Protein AF-A0A9P6UCZ4-F1 (afdb_monomer)

InterPro domains:
  IPR036539 Cytochrome c oxidase, subunit VIIa superfamily [SSF81419] (7-53)
  IPR039297 Cytochrome c oxidase subunit VII [PF02238] (8-60)

Structure (mmCI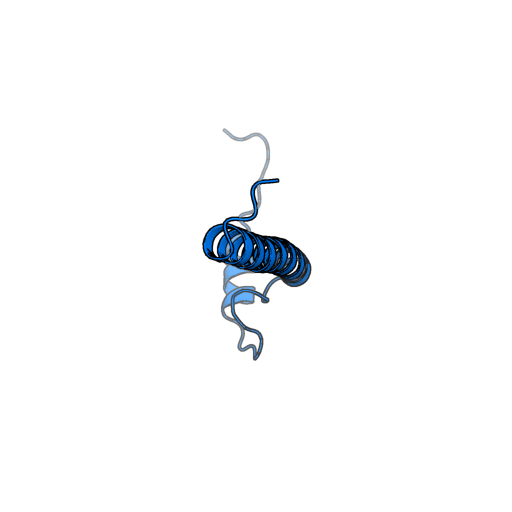F, N/CA/C/O backbone):
data_AF-A0A9P6UCZ4-F1
#
_entry.id   AF-A0A9P6UCZ4-F1
#
loop_
_atom_site.group_PDB
_atom_site.id
_atom_site.type_symbol
_atom_site.label_atom_id
_atom_site.label_alt_id
_atom_site.label_comp_id
_atom_site.label_asym_id
_atom_site.label_entity_id
_atom_site.label_seq_id
_atom_site.pdbx_PDB_ins_code
_atom_site.Cartn_x
_atom_site.Cartn_y
_atom_site.Cartn_z
_atom_site.occupancy
_atom_site.B_iso_or_equiv
_atom_site.auth_seq_id
_atom_site.auth_comp_id
_atom_site.auth_asym_id
_atom_site.auth_atom_id
_atom_site.pdbx_PDB_model_num
ATOM 1 N N . MET A 1 1 ? 0.734 16.553 -34.608 1.00 49.50 1 MET A N 1
ATOM 2 C CA . MET A 1 1 ? 1.829 15.556 -34.587 1.00 49.50 1 MET A CA 1
ATOM 3 C C . MET A 1 1 ? 2.640 15.786 -33.315 1.00 49.50 1 MET A C 1
ATOM 5 O O . MET A 1 1 ? 2.994 16.929 -33.063 1.00 49.50 1 MET A O 1
ATOM 9 N N . SER A 1 2 ? 2.844 14.772 -32.465 1.00 62.25 2 SER A N 1
ATOM 10 C CA . SER A 1 2 ? 3.645 14.927 -31.234 1.00 62.25 2 SER A CA 1
ATOM 11 C C . SER A 1 2 ? 5.103 15.206 -31.604 1.00 62.25 2 SER A C 1
ATOM 13 O O . SER A 1 2 ? 5.725 14.374 -32.255 1.00 62.25 2 SER A O 1
ATOM 15 N N . LEU A 1 3 ? 5.641 16.352 -31.180 1.00 71.00 3 LEU A N 1
ATOM 16 C CA . LEU A 1 3 ? 7.038 16.769 -31.399 1.00 71.00 3 LEU A CA 1
ATOM 17 C C . LEU A 1 3 ? 8.060 15.928 -30.608 1.00 71.00 3 LEU A C 1
ATOM 19 O O . LEU A 1 3 ? 9.260 16.055 -30.815 1.00 71.00 3 LEU A O 1
ATOM 23 N N . ILE A 1 4 ? 7.592 15.070 -29.695 1.00 78.75 4 ILE A N 1
ATOM 24 C CA . ILE A 1 4 ? 8.427 14.255 -28.811 1.00 78.75 4 ILE A CA 1
ATOM 25 C C . ILE A 1 4 ? 8.140 12.780 -29.090 1.00 78.75 4 ILE A C 1
ATOM 27 O O . ILE A 1 4 ? 6.995 12.330 -28.960 1.00 78.75 4 ILE A O 1
ATOM 31 N N . ASN A 1 5 ? 9.183 12.020 -29.431 1.00 79.94 5 ASN A N 1
ATOM 32 C CA . ASN A 1 5 ? 9.125 10.562 -29.452 1.00 79.94 5 ASN A CA 1
ATOM 33 C C . ASN A 1 5 ? 8.978 10.061 -28.006 1.00 79.94 5 ASN A C 1
ATOM 35 O O . ASN A 1 5 ? 9.914 10.150 -27.212 1.00 79.94 5 ASN A O 1
ATOM 39 N N . ARG A 1 6 ? 7.787 9.572 -27.646 1.00 82.69 6 ARG A N 1
ATOM 40 C CA . ARG A 1 6 ? 7.555 8.872 -26.378 1.00 82.69 6 ARG A CA 1
ATOM 41 C C . ARG A 1 6 ? 7.649 7.371 -26.650 1.00 82.69 6 ARG A C 1
ATOM 43 O O . ARG A 1 6 ? 6.692 6.814 -27.189 1.00 82.69 6 ARG A O 1
ATOM 50 N N . PRO A 1 7 ? 8.763 6.705 -26.302 1.00 85.81 7 PRO A N 1
ATOM 51 C CA . PRO A 1 7 ? 8.889 5.276 -26.538 1.00 85.81 7 PRO A CA 1
ATOM 52 C C . PRO A 1 7 ? 7.802 4.518 -25.773 1.00 85.81 7 PRO A C 1
ATOM 54 O O . PRO A 1 7 ? 7.568 4.773 -24.591 1.00 85.81 7 PRO A O 1
ATOM 57 N N . ASN A 1 8 ? 7.142 3.578 -26.450 1.00 91.00 8 ASN A N 1
ATOM 58 C CA . ASN A 1 8 ? 6.098 2.756 -25.851 1.00 91.00 8 ASN A CA 1
ATOM 59 C C . ASN A 1 8 ? 6.713 1.781 -2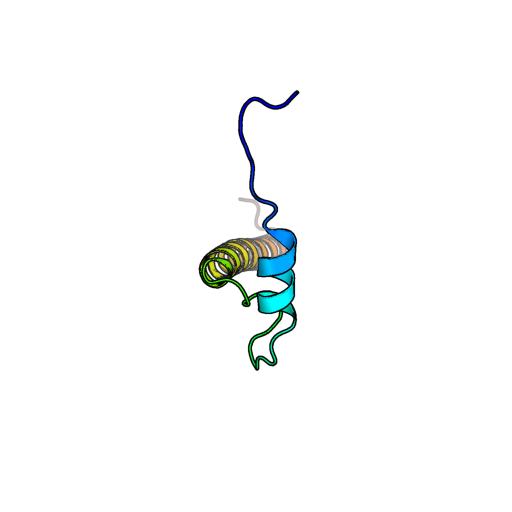4.823 1.00 91.00 8 ASN A C 1
ATOM 61 O O . ASN A 1 8 ? 7.462 0.882 -25.215 1.00 91.00 8 ASN A O 1
ATOM 65 N N . PRO A 1 9 ? 6.398 1.893 -23.517 1.00 92.25 9 PRO A N 1
ATOM 66 C CA . PRO A 1 9 ? 6.963 1.010 -22.503 1.00 92.25 9 PRO A CA 1
ATOM 67 C C . PRO A 1 9 ? 6.281 -0.366 -22.447 1.00 92.25 9 PRO A C 1
ATOM 69 O O . PRO A 1 9 ? 6.772 -1.239 -21.730 1.00 92.25 9 PRO A O 1
ATOM 72 N N . VAL A 1 10 ? 5.168 -0.578 -23.161 1.00 93.88 10 VAL A N 1
ATOM 73 C CA . VAL A 1 10 ? 4.332 -1.785 -23.043 1.00 93.88 10 VAL A CA 1
ATOM 74 C C . VAL A 1 10 ? 5.111 -3.080 -23.303 1.00 93.88 10 VAL A 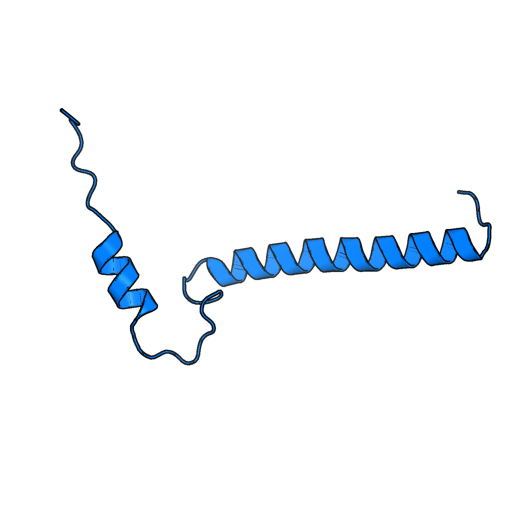C 1
ATOM 76 O O . VAL A 1 10 ? 5.065 -3.941 -22.426 1.00 93.88 10 VAL A O 1
ATOM 79 N N . PRO A 1 11 ? 5.901 -3.239 -24.387 1.00 95.75 11 PRO A N 1
ATOM 80 C CA . PRO A 1 11 ? 6.636 -4.488 -24.620 1.00 95.75 11 PRO A CA 1
ATOM 81 C C . PRO A 1 11 ? 7.648 -4.809 -23.510 1.00 95.75 11 PRO A C 1
ATOM 83 O O . PRO A 1 11 ? 7.842 -5.967 -23.142 1.00 95.75 11 PRO A O 1
ATOM 86 N N . ARG A 1 12 ? 8.274 -3.776 -22.925 1.00 93.44 12 ARG A N 1
ATOM 87 C CA . ARG A 1 12 ? 9.192 -3.925 -21.785 1.00 93.44 12 ARG A CA 1
ATOM 88 C C . ARG A 1 12 ? 8.449 -4.405 -20.539 1.00 93.44 12 ARG A C 1
ATOM 90 O O . ARG A 1 12 ? 8.931 -5.297 -19.846 1.00 93.44 12 ARG A O 1
ATOM 97 N N . LEU A 1 13 ? 7.288 -3.816 -20.257 1.00 93.62 13 LEU A N 1
ATOM 98 C CA . LEU A 1 13 ? 6.457 -4.196 -19.115 1.00 93.62 13 LEU A CA 1
ATOM 99 C C . LEU A 1 13 ? 5.901 -5.614 -19.284 1.00 93.62 13 LEU A C 1
ATOM 101 O O . LEU A 1 13 ? 5.961 -6.390 -18.339 1.00 93.62 13 LEU A O 1
ATOM 105 N N . GLN A 1 14 ? 5.443 -5.988 -20.479 1.00 95.31 14 GLN A N 1
ATOM 106 C CA . GLN A 1 14 ? 4.958 -7.342 -20.767 1.00 95.31 14 GLN A CA 1
ATOM 107 C C . GLN A 1 14 ? 6.013 -8.398 -20.449 1.00 95.31 14 GLN A C 1
ATOM 109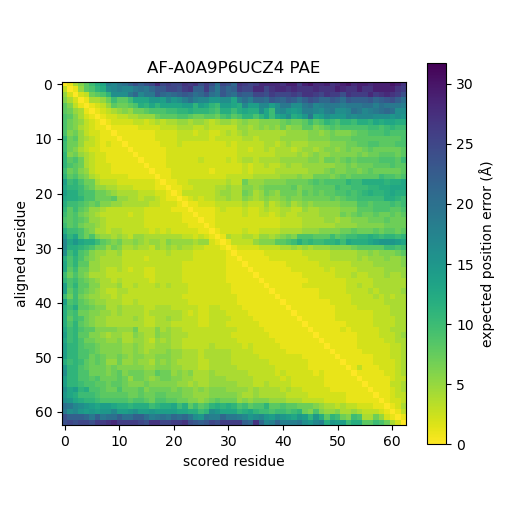 O O . GLN A 1 14 ? 5.729 -9.311 -19.683 1.00 95.31 14 GLN A O 1
ATOM 114 N N . ARG A 1 15 ? 7.251 -8.225 -20.933 1.00 94.44 15 ARG A N 1
ATOM 115 C CA . ARG A 1 15 ? 8.359 -9.138 -20.603 1.00 94.44 15 ARG A CA 1
ATOM 116 C C . ARG A 1 15 ? 8.559 -9.237 -19.091 1.00 94.44 15 ARG A C 1
ATOM 118 O O . ARG A 1 15 ? 8.551 -10.330 -18.544 1.00 94.44 15 ARG A O 1
ATOM 125 N N . MET A 1 16 ? 8.634 -8.100 -18.400 1.00 93.19 16 MET A N 1
ATOM 126 C CA . MET A 1 16 ? 8.805 -8.054 -16.944 1.00 93.19 16 MET A CA 1
ATOM 127 C C . MET A 1 16 ? 7.683 -8.776 -16.170 1.00 93.19 16 MET A C 1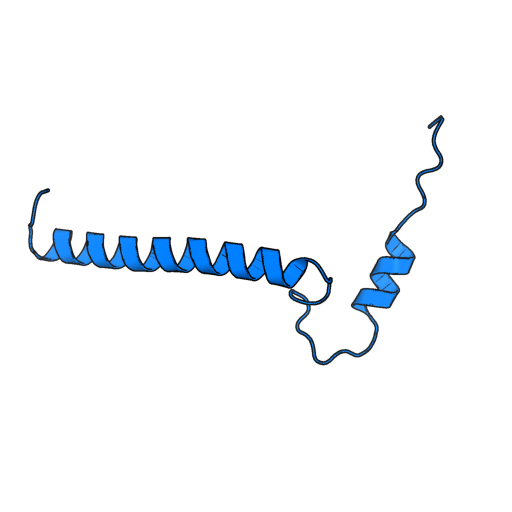
ATOM 129 O O . MET A 1 16 ? 7.961 -9.490 -15.202 1.00 93.19 16 MET A O 1
ATOM 133 N N . TYR A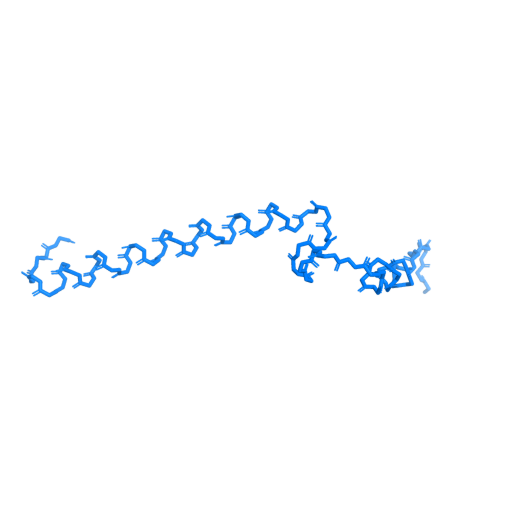 1 17 ? 6.424 -8.611 -16.587 1.00 94.25 17 TYR A N 1
ATOM 134 C CA . TYR A 1 17 ? 5.247 -9.223 -15.955 1.00 94.25 17 TYR A CA 1
ATOM 135 C C . TYR A 1 17 ? 4.947 -10.660 -16.413 1.00 94.25 17 TYR A C 1
ATOM 137 O O . TYR A 1 17 ? 4.166 -11.342 -15.753 1.00 94.25 17 TYR A O 1
ATOM 145 N N . GLN A 1 18 ? 5.589 -11.148 -17.475 1.00 93.88 18 GLN A N 1
ATOM 146 C CA . GLN A 1 18 ? 5.418 -12.517 -17.978 1.00 93.88 18 GLN A CA 1
ATOM 147 C C . GLN A 1 18 ? 6.585 -13.452 -17.622 1.00 93.88 18 GLN A C 1
ATOM 149 O O . GLN A 1 18 ? 6.380 -14.660 -17.578 1.00 93.88 18 GLN A O 1
ATOM 154 N N . THR A 1 19 ? 7.783 -12.939 -17.305 1.00 93.25 19 THR A N 1
ATOM 155 C CA . THR A 1 19 ? 8.913 -13.771 -16.839 1.00 93.25 19 THR A CA 1
ATOM 156 C C . THR A 1 19 ? 8.517 -14.630 -15.624 1.00 93.25 19 THR A C 1
ATOM 158 O O . THR A 1 19 ? 7.934 -14.094 -14.681 1.00 93.25 19 THR A O 1
ATOM 161 N N . PRO A 1 20 ? 8.830 -15.934 -15.573 1.00 93.25 20 PRO A N 1
ATOM 162 C CA . PRO A 1 20 ? 8.573 -16.745 -14.384 1.00 93.25 20 PRO A CA 1
ATOM 163 C C . PRO A 1 20 ? 9.214 -16.121 -13.136 1.00 93.25 20 PRO A C 1
ATOM 165 O O . PRO A 1 20 ? 10.407 -15.825 -13.124 1.00 93.25 20 PRO A O 1
ATOM 168 N N . SER A 1 21 ? 8.415 -15.874 -12.098 1.00 90.69 21 SER A N 1
ATOM 169 C CA . SER A 1 21 ? 8.875 -15.279 -10.841 1.00 90.69 21 SER A CA 1
ATOM 170 C C . SER A 1 21 ? 8.097 -15.861 -9.670 1.00 90.69 21 SER A C 1
ATOM 172 O O . SER A 1 21 ? 6.890 -16.068 -9.773 1.00 90.69 21 SER A O 1
ATOM 174 N N . ALA A 1 22 ? 8.783 -16.066 -8.546 1.00 92.12 22 ALA A N 1
ATOM 175 C CA . ALA A 1 22 ? 8.157 -16.418 -7.273 1.00 92.12 22 ALA A CA 1
ATOM 176 C C . ALA A 1 22 ? 7.535 -15.200 -6.562 1.00 92.12 22 ALA A C 1
ATOM 178 O O . ALA A 1 22 ? 6.826 -15.355 -5.570 1.00 92.12 22 ALA A O 1
ATOM 179 N N . SER A 1 23 ? 7.805 -13.977 -7.037 1.00 91.06 23 SER A N 1
ATOM 180 C CA . SER A 1 23 ? 7.213 -12.773 -6.456 1.00 91.06 23 SER A CA 1
ATOM 181 C C . SER A 1 23 ? 5.742 -12.608 -6.867 1.00 91.06 23 SER A C 1
ATOM 183 O O . SER A 1 23 ? 5.408 -12.761 -8.046 1.00 91.06 23 SER A O 1
ATOM 185 N N . PRO A 1 24 ? 4.855 -12.229 -5.928 1.00 93.00 24 PRO A N 1
ATOM 186 C CA . PRO A 1 24 ? 3.481 -11.867 -6.253 1.00 93.00 24 PRO A CA 1
ATOM 187 C C . PRO A 1 24 ? 3.408 -10.715 -7.262 1.00 93.00 24 PRO A C 1
ATOM 189 O O . PRO A 1 24 ? 4.275 -9.837 -7.295 1.00 93.00 24 PRO A O 1
ATOM 192 N N . ILE A 1 25 ? 2.327 -10.676 -8.049 1.00 92.94 25 ILE A N 1
ATOM 193 C CA . ILE A 1 25 ? 2.128 -9.676 -9.113 1.00 92.94 25 ILE A CA 1
ATOM 194 C C . ILE A 1 25 ? 2.210 -8.227 -8.612 1.00 9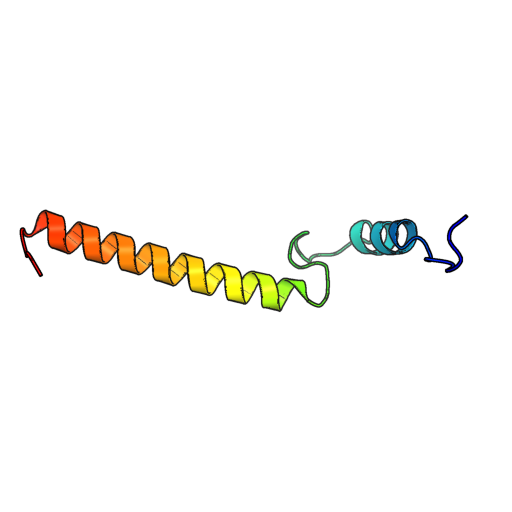2.94 25 ILE A C 1
ATOM 196 O O . ILE A 1 25 ? 2.691 -7.354 -9.327 1.00 92.94 25 ILE A O 1
ATOM 200 N N . TYR A 1 26 ? 1.798 -7.985 -7.370 1.00 92.25 26 TYR A N 1
ATOM 201 C CA . TYR A 1 26 ? 1.749 -6.667 -6.743 1.00 92.25 26 TYR A CA 1
ATOM 202 C C . TYR A 1 26 ? 3.056 -6.248 -6.046 1.00 92.25 26 TYR A C 1
ATOM 204 O O . TYR A 1 26 ? 3.097 -5.205 -5.403 1.00 92.25 26 TYR A O 1
ATO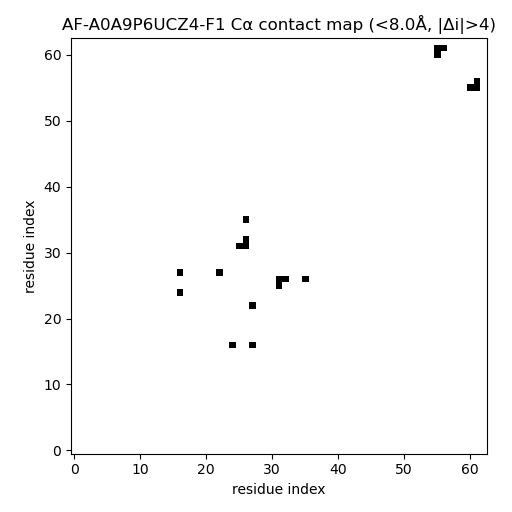M 212 N N . LEU A 1 27 ? 4.117 -7.057 -6.145 1.00 94.56 27 LEU A N 1
ATOM 213 C CA . LEU A 1 27 ? 5.475 -6.745 -5.670 1.00 94.56 27 LEU A CA 1
ATOM 214 C C . LEU A 1 27 ? 6.502 -6.833 -6.806 1.00 94.56 27 LEU A C 1
ATOM 216 O O . LEU A 1 27 ? 7.698 -7.035 -6.577 1.00 94.56 27 LEU A O 1
ATOM 220 N N . ARG A 1 28 ? 6.026 -6.771 -8.048 1.00 90.56 28 ARG A N 1
ATOM 221 C CA . ARG A 1 28 ? 6.796 -7.173 -9.220 1.00 90.56 28 ARG A CA 1
ATOM 222 C C . ARG A 1 28 ? 7.761 -6.092 -9.681 1.00 90.56 28 ARG A C 1
ATOM 224 O O . ARG A 1 28 ? 8.837 -6.409 -10.185 1.00 90.56 28 ARG A O 1
ATOM 231 N N . ARG A 1 29 ? 7.402 -4.822 -9.508 1.00 89.94 29 ARG A N 1
ATOM 232 C CA . ARG A 1 29 ? 8.243 -3.676 -9.844 1.00 89.94 29 ARG A CA 1
ATOM 233 C C . ARG A 1 29 ? 9.031 -3.210 -8.626 1.00 89.94 29 ARG A C 1
ATOM 235 O O . ARG A 1 29 ? 8.560 -3.264 -7.497 1.00 89.94 29 ARG A O 1
ATOM 242 N N . GLY A 1 30 ? 10.240 -2.694 -8.864 1.00 85.88 30 GLY A N 1
ATOM 243 C CA . GLY A 1 30 ? 11.157 -2.275 -7.794 1.00 85.88 30 GLY A CA 1
ATOM 244 C C . GLY A 1 30 ? 10.579 -1.248 -6.805 1.00 85.88 30 GLY A C 1
ATOM 245 O O . GLY A 1 30 ? 10.970 -1.251 -5.645 1.00 85.88 30 GLY A O 1
ATOM 246 N N . GLY A 1 31 ? 9.620 -0.415 -7.230 1.00 90.19 31 GLY A N 1
ATOM 247 C CA . GLY A 1 31 ? 8.939 0.556 -6.361 1.00 90.19 31 GLY A CA 1
ATOM 248 C C . GLY A 1 31 ? 7.728 0.006 -5.599 1.00 90.19 31 GLY A C 1
ATOM 249 O O . GLY A 1 31 ? 7.280 0.633 -4.641 1.00 90.19 31 GLY A O 1
ATOM 250 N N . ASP A 1 32 ? 7.208 -1.164 -5.975 1.00 94.19 32 ASP A N 1
ATOM 251 C CA . ASP A 1 32 ? 5.940 -1.668 -5.438 1.00 94.19 32 ASP A CA 1
ATOM 252 C C . ASP A 1 32 ? 6.044 -2.016 -3.952 1.00 94.19 32 ASP A C 1
ATOM 254 O O . ASP A 1 32 ? 5.081 -1.858 -3.210 1.00 94.19 32 ASP A O 1
ATOM 258 N N . LYS A 1 33 ? 7.234 -2.413 -3.481 1.00 93.69 33 LYS A N 1
ATOM 259 C CA . LYS A 1 33 ? 7.481 -2.688 -2.057 1.00 93.69 33 LYS A CA 1
ATOM 260 C C . LYS A 1 33 ? 7.242 -1.457 -1.182 1.00 93.69 33 LYS A C 1
ATOM 262 O O . LYS A 1 33 ? 6.668 -1.581 -0.106 1.00 93.69 33 LYS A O 1
ATOM 267 N N . VAL A 1 34 ? 7.653 -0.276 -1.648 1.00 96.62 34 VAL A N 1
ATOM 268 C CA . VAL A 1 34 ? 7.468 0.987 -0.916 1.00 96.62 34 VAL A CA 1
ATOM 269 C C . VAL A 1 34 ? 5.993 1.378 -0.907 1.00 96.62 34 VAL A C 1
ATOM 271 O O . VAL A 1 34 ? 5.460 1.751 0.135 1.00 96.62 34 VAL A O 1
ATOM 274 N N . ILE A 1 35 ? 5.316 1.225 -2.049 1.00 96.50 35 ILE A N 1
ATOM 275 C CA . ILE A 1 35 ? 3.878 1.490 -2.175 1.00 96.50 35 ILE A CA 1
ATOM 276 C C . ILE A 1 35 ? 3.087 0.568 -1.240 1.00 96.50 35 ILE A C 1
ATOM 278 O O . ILE A 1 35 ? 2.246 1.042 -0.478 1.00 96.50 35 ILE A O 1
ATOM 282 N N . MET A 1 36 ? 3.392 -0.731 -1.240 1.00 96.75 36 MET A N 1
ATOM 283 C CA . MET A 1 36 ? 2.714 -1.708 -0.390 1.00 96.75 36 MET A CA 1
ATOM 284 C C . MET A 1 36 ? 2.993 -1.502 1.096 1.00 96.75 36 MET A C 1
ATOM 286 O O . MET A 1 36 ? 2.079 -1.654 1.905 1.00 96.75 36 MET A O 1
ATOM 290 N N . ALA A 1 37 ? 4.210 -1.104 1.467 1.00 96.44 37 ALA A N 1
ATOM 291 C CA . ALA A 1 37 ? 4.522 -0.723 2.840 1.00 96.44 37 ALA A CA 1
ATOM 292 C C . ALA A 1 37 ? 3.678 0.483 3.293 1.00 96.44 37 ALA A C 1
ATOM 294 O O . ALA A 1 37 ? 3.044 0.426 4.346 1.00 96.44 37 ALA A O 1
ATOM 295 N N . GLY A 1 38 ? 3.602 1.537 2.472 1.00 97.88 38 GLY A N 1
ATOM 296 C CA . GLY A 1 38 ? 2.784 2.719 2.759 1.00 97.88 38 GLY A CA 1
ATOM 297 C C . GLY A 1 38 ? 1.292 2.397 2.871 1.00 97.88 38 GLY A C 1
ATOM 298 O O . GLY A 1 38 ? 0.642 2.795 3.838 1.00 97.88 38 GLY A O 1
ATOM 299 N N . PHE A 1 39 ? 0.759 1.615 1.929 1.00 97.56 39 PHE A N 1
ATOM 300 C CA . PHE A 1 39 ? -0.628 1.149 1.968 1.00 97.56 39 PHE A CA 1
ATOM 301 C C . PHE A 1 39 ? -0.926 0.361 3.249 1.00 97.56 39 PHE A C 1
ATOM 303 O O . PHE A 1 39 ? -1.900 0.648 3.944 1.00 97.56 39 PHE A O 1
ATOM 310 N N . THR A 1 40 ? -0.057 -0.590 3.600 1.00 97.25 40 THR A N 1
ATOM 311 C CA . THR A 1 40 ? -0.225 -1.434 4.791 1.00 97.25 40 THR A CA 1
ATOM 312 C C . THR A 1 40 ? -0.196 -0.607 6.074 1.00 97.25 40 THR A C 1
ATOM 314 O O . THR A 1 40 ? -0.983 -0.865 6.984 1.00 97.25 40 THR A O 1
ATOM 317 N N . ALA A 1 41 ? 0.658 0.417 6.146 1.00 98.38 41 ALA A N 1
ATOM 318 C CA . ALA A 1 41 ? 0.722 1.316 7.294 1.00 98.38 41 ALA A CA 1
ATOM 319 C C . ALA A 1 41 ? -0.598 2.081 7.489 1.00 98.38 41 ALA A C 1
ATOM 321 O O . ALA A 1 41 ? -1.172 2.043 8.577 1.00 98.38 41 ALA A O 1
ATOM 322 N N . ILE A 1 42 ? -1.118 2.710 6.428 1.00 98.50 42 ILE A N 1
ATOM 323 C CA . ILE A 1 42 ? -2.386 3.459 6.477 1.00 98.50 42 ILE A CA 1
ATOM 324 C C . ILE A 1 42 ? -3.546 2.531 6.849 1.00 98.50 42 ILE A C 1
ATOM 326 O O . ILE A 1 42 ? -4.333 2.855 7.738 1.00 98.50 42 ILE A O 1
ATOM 330 N N . LEU A 1 43 ? -3.624 1.361 6.207 1.00 98.31 43 LEU A N 1
ATOM 331 C CA . LEU A 1 43 ? -4.657 0.365 6.480 1.00 98.31 43 LEU A CA 1
ATOM 332 C C . LEU A 1 43 ? -4.634 -0.069 7.951 1.00 98.31 43 LEU A C 1
ATOM 334 O O . LEU A 1 43 ? -5.669 -0.076 8.612 1.00 98.31 43 LEU A O 1
ATOM 338 N N . THR A 1 44 ? -3.452 -0.396 8.476 1.00 98.38 44 THR A N 1
ATOM 339 C CA . THR A 1 44 ? -3.287 -0.875 9.854 1.00 98.38 44 THR A CA 1
ATOM 340 C C . THR A 1 44 ? -3.698 0.193 10.865 1.00 98.38 44 THR A C 1
ATOM 342 O O . THR A 1 44 ? -4.447 -0.102 11.794 1.00 98.38 44 THR A O 1
ATOM 345 N N . VAL A 1 45 ? -3.272 1.444 10.663 1.00 98.44 45 VAL A N 1
ATOM 346 C CA . VAL A 1 45 ? -3.664 2.569 11.528 1.00 98.44 45 VAL A CA 1
ATOM 347 C C . VAL A 1 45 ? -5.178 2.782 11.493 1.00 98.44 45 VAL A C 1
ATOM 349 O O . VAL A 1 45 ? -5.797 2.918 12.548 1.00 98.44 45 VAL A O 1
ATOM 352 N N . GLY A 1 46 ? -5.789 2.752 10.305 1.00 98.25 46 GLY A N 1
ATOM 353 C CA . GLY A 1 46 ? -7.238 2.880 10.150 1.00 98.25 46 GLY A CA 1
ATOM 354 C C . GLY A 1 46 ? -8.007 1.764 10.861 1.00 98.25 46 GLY A C 1
ATOM 355 O O . GLY A 1 46 ? -8.957 2.041 11.594 1.00 98.25 46 GLY A O 1
ATOM 356 N N . LEU A 1 47 ? -7.564 0.512 10.715 1.00 98.50 47 LEU A N 1
ATOM 357 C CA . LEU A 1 47 ? -8.179 -0.639 11.378 1.00 98.50 47 LEU A CA 1
ATOM 358 C C . LEU A 1 47 ? -8.081 -0.532 12.902 1.00 98.50 47 LEU A C 1
ATOM 360 O O . LEU A 1 47 ? -9.103 -0.632 13.581 1.00 98.50 47 LEU A O 1
ATOM 364 N N . ILE A 1 48 ? -6.893 -0.254 13.445 1.00 98.31 48 ILE A N 1
ATOM 365 C CA . ILE A 1 48 ? -6.699 -0.087 14.894 1.00 98.31 48 ILE A CA 1
ATOM 366 C C . ILE A 1 48 ? -7.559 1.067 15.425 1.00 98.31 48 ILE A C 1
ATOM 368 O O . ILE A 1 48 ? -8.251 0.905 16.431 1.00 98.31 48 ILE A O 1
ATOM 372 N N . GLY A 1 49 ? -7.570 2.209 14.731 1.00 97.50 49 GLY A N 1
ATOM 373 C CA . GLY A 1 49 ? -8.393 3.360 15.098 1.00 97.50 49 GLY A CA 1
ATOM 374 C C . GLY A 1 49 ? -9.889 3.038 15.101 1.00 97.50 49 GLY A C 1
ATOM 375 O O . GLY A 1 49 ? -10.594 3.401 16.043 1.00 97.50 49 GLY A O 1
ATOM 376 N N . SER A 1 50 ? -10.368 2.297 14.096 1.00 97.50 50 SER A N 1
ATOM 377 C CA . SER A 1 50 ? -11.776 1.889 13.999 1.00 97.50 50 SER A CA 1
ATOM 378 C C . SER A 1 50 ? -12.198 0.943 15.130 1.00 97.50 50 SER A C 1
ATOM 380 O O . SER A 1 50 ? -13.263 1.124 15.727 1.00 97.50 50 SER A O 1
ATOM 382 N N . LEU A 1 51 ? -11.341 -0.017 15.493 1.00 97.12 51 LEU A N 1
ATOM 383 C CA . LEU A 1 51 ? -11.584 -0.939 16.602 1.00 97.12 51 LEU A CA 1
ATOM 384 C C . LEU A 1 51 ? -11.598 -0.197 17.939 1.00 97.12 51 LEU A C 1
ATOM 386 O O . LEU A 1 51 ? -12.490 -0.409 18.761 1.00 97.12 51 LEU A O 1
ATOM 390 N N . TRP A 1 52 ? -10.660 0.729 18.135 1.00 96.00 52 TRP A N 1
ATOM 391 C CA . TRP A 1 52 ? -10.602 1.551 19.339 1.00 96.00 52 TRP A CA 1
ATOM 392 C C . TRP A 1 52 ? -11.824 2.468 19.486 1.00 96.00 52 TRP A C 1
ATOM 394 O O . TRP A 1 52 ? -12.408 2.554 20.569 1.00 96.00 52 TRP A O 1
ATOM 404 N N . GLY A 1 53 ? -12.262 3.103 18.394 1.00 95.50 53 GLY A N 1
ATOM 405 C CA . GLY A 1 53 ? -13.502 3.881 18.361 1.00 95.50 53 GLY A CA 1
ATOM 406 C C . GLY A 1 53 ? -14.724 3.024 18.696 1.00 95.50 53 GLY A C 1
ATOM 407 O O . GLY A 1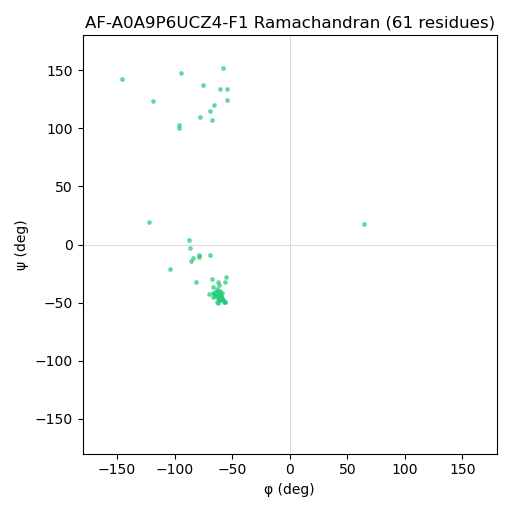 53 ? -15.541 3.407 19.532 1.00 95.50 53 GLY A O 1
ATOM 408 N N . THR A 1 54 ? -14.805 1.818 18.128 1.00 96.19 54 THR A N 1
ATOM 409 C CA . THR A 1 54 ? -15.880 0.853 18.415 1.00 96.19 54 THR A CA 1
ATOM 410 C C . THR A 1 54 ? -15.904 0.450 19.889 1.00 96.19 54 THR A C 1
ATOM 412 O O . THR A 1 54 ? -16.963 0.461 20.515 1.00 96.19 54 THR A O 1
ATOM 415 N N . GLN A 1 55 ? -14.743 0.181 20.491 1.00 96.19 55 GLN A N 1
ATOM 416 C CA . GLN A 1 55 ? -14.642 -0.131 21.917 1.00 96.19 55 GLN A CA 1
ATOM 417 C C . GLN A 1 55 ? -15.115 1.033 22.803 1.00 96.19 55 GLN A C 1
ATOM 419 O O . GLN A 1 55 ? -15.787 0.807 23.811 1.00 96.19 55 GLN A O 1
ATOM 424 N N . LYS A 1 56 ? -14.784 2.280 22.447 1.00 96.00 56 LYS A N 1
ATOM 425 C CA . LYS A 1 56 ? -15.269 3.466 23.169 1.00 96.00 56 LYS A CA 1
ATOM 426 C C . LYS A 1 56 ? -16.783 3.623 23.068 1.00 96.00 56 LYS A C 1
ATOM 428 O O . LYS A 1 56 ? -17.422 3.853 24.094 1.00 96.00 56 LYS A O 1
ATOM 433 N N . MET A 1 57 ? -17.344 3.432 21.870 1.00 94.88 57 MET A N 1
ATOM 434 C CA . MET A 1 57 ? -18.792 3.451 21.640 1.00 94.88 57 MET A CA 1
ATOM 435 C C . MET A 1 57 ? -19.501 2.390 22.488 1.00 94.88 57 MET A C 1
ATOM 437 O O . MET A 1 57 ? -20.458 2.713 23.186 1.00 94.88 57 MET A O 1
ATOM 441 N N . ALA A 1 58 ? -18.978 1.160 22.518 1.00 95.56 58 ALA A N 1
ATOM 442 C CA . ALA A 1 58 ? -19.533 0.074 23.326 1.00 95.56 58 ALA A CA 1
ATOM 443 C C . ALA A 1 58 ? -19.499 0.361 24.840 1.00 95.56 58 ALA A C 1
ATOM 445 O O . ALA A 1 58 ? -20.389 -0.064 25.570 1.00 95.56 58 ALA A O 1
ATOM 446 N N . ARG A 1 59 ? -18.490 1.098 25.322 1.00 95.75 59 ARG A N 1
ATOM 447 C CA . ARG A 1 59 ? -18.364 1.500 26.736 1.00 95.75 59 ARG A CA 1
ATOM 448 C C . ARG A 1 59 ? -19.110 2.792 27.080 1.00 95.75 59 ARG A C 1
ATOM 450 O O . ARG A 1 59 ? -19.067 3.213 28.231 1.00 95.75 59 ARG A O 1
ATOM 457 N N . GLY A 1 60 ? -19.738 3.451 26.106 1.00 93.94 60 GLY A N 1
ATOM 458 C CA . GLY A 1 60 ? -20.407 4.738 26.307 1.00 93.94 60 GLY A CA 1
ATOM 459 C C . GLY A 1 60 ? -19.463 5.884 26.695 1.00 93.94 60 GLY A C 1
ATOM 460 O O . GLY A 1 60 ? -19.924 6.906 27.201 1.00 93.94 60 GLY A O 1
ATOM 461 N N . ILE A 1 61 ? -18.150 5.734 26.474 1.00 92.56 61 ILE A N 1
ATOM 462 C CA . ILE A 1 61 ? -17.157 6.761 26.806 1.00 92.56 61 ILE A CA 1
ATOM 463 C C . ILE A 1 61 ? -17.214 7.839 25.726 1.00 92.56 61 ILE A C 1
ATOM 465 O O . ILE A 1 61 ? -16.797 7.612 24.589 1.00 92.56 61 ILE A O 1
ATOM 469 N N . LYS A 1 62 ? -17.727 9.011 26.100 1.00 80.94 62 LYS A N 1
ATOM 470 C CA . LYS A 1 62 ? -17.817 10.193 25.242 1.00 80.94 62 LYS A CA 1
ATOM 471 C C . LYS A 1 62 ? -16.616 11.098 25.515 1.00 80.94 62 LYS A C 1
ATOM 473 O O . LYS A 1 62 ? -16.628 11.814 26.507 1.00 80.94 62 LYS A O 1
ATOM 478 N N . ASN A 1 63 ? -15.611 11.023 24.644 1.00 59.44 63 ASN A N 1
ATOM 479 C CA . ASN A 1 63 ? -14.537 12.010 24.491 1.00 59.44 63 ASN A CA 1
ATOM 480 C C . ASN A 1 63 ? -14.404 12.318 23.006 1.00 59.44 63 ASN A C 1
ATOM 482 O O . ASN A 1 63 ? -14.096 11.345 22.273 1.00 59.44 63 ASN A O 1
#

Nearest PDB structures (foldseek):
  6nmf-assembly1_W  TM=6.375E-01  e=7.823E-02  Bos taurus
  6nkn-assembly1_W  TM=6.276E-01  e=2.196E-01  Bos taurus
  5j7y-assembly1_BJ  TM=5.927E-01  e=3.555E-01  Ovis aries

pLDDT: mean 91.58, std 9.41, range [49.5, 98.5]

Solvent-accessible surface area (backbone atoms only — not comparable to full-atom values): 4018 Å² total; per-residue (Å²): 130,81,92,62,92,73,81,78,59,60,71,62,50,50,51,67,75,64,53,93,66,94,63,55,84,79,54,66,50,92,64,30,57,60,53,50,50,54,52,51,51,53,51,50,55,51,50,54,51,51,53,53,52,49,54,32,58,76,67,67,60,86,126

Organism: NCBI:txid1343610

Secondary structure (DSSP, 8-state):
--SS-----HHHHHHHHHS--SS-GGG-STTHHHHHHHHHHHHHHHHHHHHHHHHHHHTT---

Radius of gyration: 21.54 Å; Cα contacts (8 Å, |Δi|>4): 10; chains: 1; bounding box: 32×34×61 Å

Foldseek 3Di:
DDPDDDDDCVVVVCCQQVPDDPDDSQVSDPCSVVVVVVVVVVVVVVVVVVVVVVVCVVVVPDD

Sequence (63 aa):
MSLINRPNPVPRLQRMYQTPSASPIYLRRGGDKVIMAGFTAILTVGLIGSLWGTQKMARGIKN

Mean predicted aligned error: 6.28 Å